Protein AF-A0A3A5VEM5-F1 (afdb_monomer_lite)

pLDDT: mean 92.83, std 9.48, range [43.97, 98.44]

Structure (mmCIF, N/CA/C/O backbone):
data_AF-A0A3A5VEM5-F1
#
_entry.id   AF-A0A3A5VEM5-F1
#
loop_
_atom_site.group_PDB
_atom_site.id
_atom_site.type_symbol
_atom_site.label_atom_id
_atom_site.label_alt_id
_atom_site.label_comp_id
_atom_site.label_asym_id
_atom_site.label_entity_id
_atom_site.label_seq_id
_atom_site.pdbx_PDB_ins_code
_atom_site.Cartn_x
_atom_site.Cartn_y
_atom_site.Cartn_z
_atom_site.occupancy
_atom_site.B_iso_or_equiv
_atom_site.auth_seq_id
_atom_site.auth_comp_id
_atom_site.auth_asym_id
_atom_site.auth_atom_id
_atom_site.pdbx_PDB_model_num
ATOM 1 N N . MET A 1 1 ? -33.165 4.157 19.048 1.00 43.97 1 MET A N 1
ATOM 2 C CA . MET A 1 1 ? -32.606 3.100 18.186 1.00 43.97 1 MET A CA 1
ATOM 3 C C . MET A 1 1 ? -32.249 3.796 16.888 1.00 43.97 1 MET A C 1
ATOM 5 O O . MET A 1 1 ? -33.123 4.003 16.056 1.00 43.97 1 MET A O 1
ATOM 9 N N . GLU A 1 2 ? -31.049 4.373 16.822 1.00 48.25 2 GLU A N 1
ATOM 10 C CA . GLU A 1 2 ? -30.611 5.080 15.615 1.00 48.25 2 GLU A CA 1
ATOM 11 C C . GLU A 1 2 ? -30.595 4.073 14.469 1.00 48.25 2 GLU A C 1
ATOM 13 O O . GLU A 1 2 ? -30.099 2.962 14.641 1.00 48.25 2 GLU A O 1
ATOM 18 N N . SER A 1 3 ? -31.204 4.421 13.337 1.00 49.78 3 SER A N 1
ATOM 19 C CA . SER A 1 3 ? -31.167 3.572 12.154 1.00 49.78 3 SER A CA 1
ATOM 20 C C . SER A 1 3 ? -29.704 3.340 11.793 1.00 49.78 3 SER A C 1
ATOM 22 O O . SER A 1 3 ? -29.030 4.278 11.354 1.00 49.78 3 SER A O 1
ATOM 24 N N . GLU A 1 4 ? -29.197 2.124 11.991 1.00 58.88 4 GLU A N 1
ATOM 25 C CA . GLU A 1 4 ? -27.908 1.756 11.424 1.00 58.88 4 GLU A CA 1
ATOM 26 C C . GLU A 1 4 ? -27.971 2.072 9.932 1.00 58.88 4 GLU A C 1
ATOM 28 O O . GLU A 1 4 ? -28.853 1.592 9.214 1.00 58.88 4 GLU A O 1
ATOM 33 N N . SER A 1 5 ? -27.103 2.978 9.472 1.00 77.12 5 SER A N 1
ATOM 34 C CA . SER A 1 5 ? -27.129 3.368 8.068 1.00 77.12 5 SER A CA 1
ATOM 35 C C . SER A 1 5 ? -26.869 2.122 7.222 1.00 77.12 5 SER A C 1
ATOM 37 O O . SER A 1 5 ? -26.016 1.303 7.567 1.00 77.12 5 SER A O 1
ATOM 39 N N . THR A 1 6 ? -27.570 1.971 6.095 1.00 81.44 6 THR A N 1
ATOM 40 C CA . THR A 1 6 ? -27.410 0.829 5.173 1.00 81.44 6 THR A CA 1
ATOM 41 C C . THR A 1 6 ? -25.937 0.546 4.841 1.00 81.44 6 THR A C 1
ATOM 43 O O . THR A 1 6 ? -25.540 -0.600 4.639 1.00 81.44 6 THR A O 1
ATOM 46 N N . PHE A 1 7 ? -25.101 1.588 4.846 1.00 83.44 7 PHE A N 1
ATOM 47 C CA . PHE A 1 7 ? -23.657 1.488 4.674 1.00 83.44 7 PHE A CA 1
ATOM 48 C C . PHE A 1 7 ? -22.953 0.705 5.795 1.00 83.44 7 PHE A C 1
ATOM 50 O O . PHE A 1 7 ? -22.088 -0.118 5.504 1.00 83.44 7 PHE A O 1
ATOM 57 N N . SER A 1 8 ? -23.311 0.929 7.059 1.00 84.88 8 SER A N 1
ATOM 58 C CA . SER A 1 8 ? -22.739 0.200 8.197 1.00 84.88 8 SER A CA 1
ATOM 59 C C . SER A 1 8 ? -23.064 -1.295 8.153 1.00 84.88 8 SER A C 1
ATOM 61 O O . SER A 1 8 ? -22.221 -2.092 8.554 1.00 84.88 8 SER A O 1
ATOM 63 N N . ASN A 1 9 ? -24.209 -1.673 7.577 1.00 85.75 9 ASN A N 1
ATOM 64 C CA . ASN A 1 9 ? -24.606 -3.077 7.424 1.00 85.75 9 ASN A CA 1
ATOM 65 C C . ASN A 1 9 ? -23.794 -3.799 6.338 1.00 85.75 9 ASN A C 1
ATOM 67 O O . ASN A 1 9 ? -23.415 -4.954 6.505 1.00 85.75 9 ASN A O 1
ATOM 71 N N . VAL A 1 10 ? -23.502 -3.122 5.222 1.00 89.00 10 VAL A N 1
ATOM 72 C CA . VAL A 1 10 ? -22.765 -3.712 4.085 1.00 89.00 10 VAL A CA 1
ATOM 73 C C . VAL A 1 10 ? -21.246 -3.639 4.278 1.00 89.00 10 VAL A C 1
ATOM 75 O O . VAL A 1 10 ? -20.511 -4.542 3.878 1.00 89.00 10 VAL A O 1
ATOM 78 N N . ALA A 1 11 ? -20.759 -2.560 4.889 1.00 91.38 11 ALA A N 1
ATOM 79 C CA . ALA A 1 11 ? -19.347 -2.302 5.141 1.00 91.38 11 ALA A CA 1
ATOM 80 C C . ALA A 1 11 ? -19.132 -1.920 6.619 1.00 91.38 11 ALA A C 1
ATOM 82 O O . ALA A 1 11 ? -18.814 -0.761 6.937 1.00 91.38 11 ALA A O 1
ATOM 83 N N . PRO A 1 12 ? -19.276 -2.889 7.545 1.00 92.19 12 PRO A N 1
ATOM 84 C CA . PRO A 1 12 ? -19.090 -2.635 8.965 1.00 92.19 12 PRO A CA 1
ATOM 85 C C . PRO A 1 12 ? -17.655 -2.208 9.265 1.00 92.19 12 PRO A C 1
ATOM 87 O O . PRO A 1 12 ? -16.720 -2.427 8.480 1.00 92.19 12 PRO A O 1
ATOM 90 N N . ARG A 1 13 ? -17.456 -1.549 10.407 1.00 92.94 13 ARG A N 1
ATOM 91 C CA . ARG A 1 13 ? -16.112 -1.145 10.834 1.00 92.94 13 ARG A CA 1
ATOM 92 C C . ARG A 1 13 ? -15.222 -2.380 11.015 1.00 92.94 13 ARG A C 1
ATOM 94 O O . ARG A 1 13 ? -15.681 -3.483 11.282 1.00 92.94 13 ARG A O 1
ATOM 101 N N . GLY A 1 14 ? -13.943 -2.215 10.708 1.00 92.06 14 GLY A N 1
ATOM 102 C CA . GLY A 1 14 ? -12.933 -3.270 10.675 1.00 92.06 14 GLY A CA 1
ATOM 103 C C . GLY A 1 14 ? -13.085 -4.322 9.572 1.00 92.06 14 GLY A C 1
ATOM 104 O O . GLY A 1 14 ? -12.200 -5.172 9.447 1.00 92.06 14 GLY A O 1
ATOM 105 N N . SER A 1 15 ? -14.147 -4.276 8.762 1.00 94.81 15 SER A N 1
ATOM 106 C CA . SER A 1 15 ? -14.349 -5.203 7.644 1.00 94.81 15 SER A CA 1
ATOM 107 C C . SER A 1 15 ? -13.359 -4.972 6.503 1.00 94.81 15 SER A C 1
ATOM 109 O O . SER A 1 15 ? -12.835 -3.867 6.318 1.00 94.81 15 SER A O 1
ATOM 111 N N . LEU A 1 16 ? -13.124 -6.021 5.711 1.00 95.31 16 LEU A N 1
ATOM 112 C CA . LEU A 1 16 ? -12.305 -5.924 4.505 1.00 95.31 16 LEU A CA 1
ATOM 113 C C . LEU A 1 16 ? -12.971 -5.025 3.455 1.00 95.31 16 LEU A C 1
ATOM 115 O O . LEU A 1 16 ? -12.275 -4.314 2.746 1.00 95.31 16 LEU A O 1
ATOM 119 N N . GLN A 1 17 ? -14.303 -4.987 3.390 1.00 95.12 17 GLN A N 1
ATOM 120 C CA . GLN A 1 17 ? -15.066 -4.127 2.484 1.00 95.12 17 GLN A CA 1
ATOM 121 C C . GLN A 1 17 ? -14.807 -2.650 2.789 1.00 95.12 17 GLN A C 1
ATOM 123 O O . GLN A 1 17 ? -14.417 -1.879 1.913 1.00 95.12 17 GLN A O 1
ATOM 128 N N . ARG A 1 18 ? -14.955 -2.249 4.058 1.00 95.06 18 ARG A N 1
ATOM 129 C CA . ARG A 1 18 ? -14.713 -0.864 4.484 1.00 95.06 18 ARG A CA 1
ATOM 130 C C . ARG A 1 18 ? -13.238 -0.486 4.382 1.00 95.06 18 ARG A C 1
ATOM 132 O O . ARG A 1 18 ? -12.917 0.666 4.089 1.00 95.06 18 ARG A O 1
ATOM 139 N N . PHE A 1 19 ? -12.341 -1.444 4.618 1.00 96.69 19 PHE A N 1
ATOM 140 C CA . PHE A 1 19 ? -10.917 -1.276 4.346 1.00 96.69 19 PHE A CA 1
ATOM 141 C C . PHE A 1 19 ? -10.664 -1.063 2.855 1.00 96.69 19 PHE A C 1
ATOM 143 O O . PHE A 1 19 ? -9.993 -0.107 2.499 1.00 96.69 19 PHE A O 1
ATOM 150 N N . GLY A 1 20 ? -11.246 -1.894 1.993 1.00 95.19 20 GLY A N 1
ATOM 151 C CA . GLY A 1 20 ? -11.097 -1.843 0.544 1.00 95.19 20 GLY A CA 1
ATOM 152 C C . GLY A 1 20 ? -11.624 -0.549 -0.066 1.00 95.19 20 GLY A C 1
ATOM 153 O O . GLY A 1 20 ? -10.980 -0.012 -0.953 1.00 95.19 20 GLY A O 1
ATOM 154 N N . LEU A 1 21 ? -12.722 0.018 0.443 1.00 94.62 21 LEU A N 1
ATOM 155 C CA . LEU A 1 21 ? -13.243 1.310 -0.026 1.00 94.62 21 LEU A CA 1
ATOM 156 C C . LEU A 1 21 ? -12.260 2.463 0.225 1.00 94.62 21 LEU A C 1
ATOM 158 O O . LEU A 1 21 ? -11.913 3.202 -0.693 1.00 94.62 21 LEU A O 1
ATOM 162 N N . ALA A 1 22 ? -11.766 2.586 1.459 1.00 94.00 22 ALA A N 1
ATOM 163 C CA . ALA A 1 22 ? -10.713 3.549 1.789 1.00 94.00 22 ALA A CA 1
ATOM 164 C C . ALA A 1 22 ? -9.400 3.234 1.051 1.00 94.00 22 ALA A C 1
ATOM 166 O O . ALA A 1 22 ? -8.713 4.125 0.548 1.00 94.00 22 ALA A O 1
ATOM 167 N N . GLY A 1 23 ? -9.078 1.946 0.969 1.00 93.31 23 GLY A N 1
ATOM 168 C CA . GLY A 1 23 ? -7.888 1.412 0.334 1.00 93.31 23 GLY A CA 1
ATOM 169 C C . GLY A 1 23 ? -7.869 1.656 -1.168 1.00 93.31 23 GLY A C 1
ATOM 170 O O . GLY A 1 23 ? -6.796 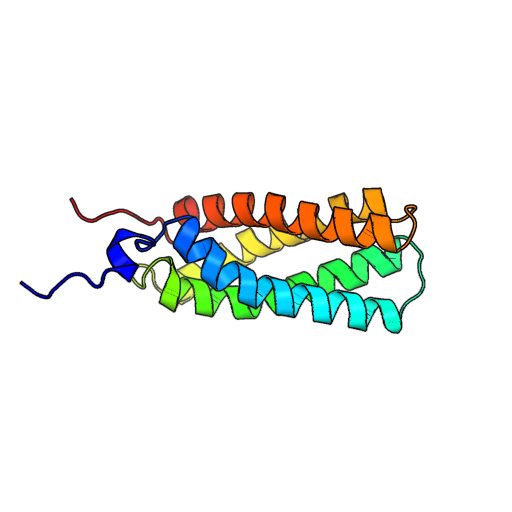1.902 -1.696 1.00 93.31 23 GLY A O 1
ATOM 171 N N . ALA A 1 24 ? -9.014 1.668 -1.853 1.00 94.56 24 ALA A N 1
ATOM 172 C CA . ALA A 1 24 ? -9.114 1.946 -3.283 1.00 94.56 24 ALA A CA 1
ATOM 173 C C . ALA A 1 24 ? -8.724 3.394 -3.599 1.00 94.56 24 ALA A C 1
ATOM 175 O O . ALA A 1 24 ? -7.923 3.630 -4.502 1.00 94.56 24 ALA A O 1
ATOM 176 N N . PHE A 1 25 ? -9.207 4.357 -2.808 1.00 93.62 25 PHE A N 1
ATOM 177 C CA . PHE A 1 25 ? -8.797 5.757 -2.941 1.00 93.62 25 PHE A CA 1
ATOM 178 C C . PHE A 1 25 ? -7.293 5.929 -2.683 1.00 93.62 25 PHE A C 1
ATOM 180 O O . PHE A 1 25 ? -6.583 6.536 -3.484 1.00 93.62 25 PHE A O 1
ATOM 187 N N . ASN A 1 26 ? -6.777 5.323 -1.610 1.00 95.56 26 ASN A N 1
ATOM 188 C CA . ASN A 1 26 ? -5.348 5.373 -1.299 1.00 95.56 26 ASN A CA 1
ATOM 189 C C . ASN A 1 26 ? -4.484 4.658 -2.357 1.00 95.56 26 ASN A C 1
ATOM 191 O O . ASN A 1 26 ? -3.394 5.113 -2.691 1.00 95.56 26 ASN A O 1
ATOM 195 N N . SER A 1 27 ? -4.989 3.558 -2.912 1.00 95.62 27 SER A N 1
ATOM 196 C CA . SER A 1 27 ? -4.353 2.788 -3.984 1.00 95.62 27 SER A CA 1
ATOM 197 C C . SER A 1 27 ? -4.279 3.582 -5.281 1.00 95.62 27 SER A C 1
ATOM 199 O O . SER A 1 27 ? -3.270 3.519 -5.977 1.00 95.62 27 SER A O 1
ATOM 201 N N . LEU A 1 28 ? -5.303 4.375 -5.596 1.00 96.56 28 LEU A N 1
ATOM 202 C CA . LEU A 1 28 ? -5.266 5.270 -6.748 1.00 96.56 28 LEU A CA 1
ATOM 203 C C . LEU A 1 28 ? -4.155 6.317 -6.598 1.00 96.56 28 LEU A C 1
ATOM 205 O O . LEU A 1 28 ? -3.364 6.500 -7.521 1.00 96.56 28 LEU A O 1
ATOM 209 N N . ILE A 1 29 ? -4.049 6.949 -5.423 1.00 96.75 29 ILE A N 1
ATOM 210 C CA . ILE A 1 29 ? -2.966 7.900 -5.120 1.00 96.75 29 ILE A CA 1
ATOM 211 C C . ILE A 1 29 ? -1.604 7.217 -5.253 1.00 96.75 29 ILE A C 1
ATOM 213 O O . ILE A 1 29 ? -0.720 7.741 -5.927 1.00 96.75 29 ILE A O 1
ATOM 217 N N . PHE A 1 30 ? -1.446 6.033 -4.656 1.00 97.81 30 PHE A N 1
ATOM 218 C CA . PHE A 1 30 ? -0.232 5.231 -4.787 1.00 97.81 30 PHE A CA 1
ATOM 219 C C . PHE A 1 30 ? 0.131 4.987 -6.257 1.00 97.81 30 PHE A C 1
ATOM 221 O O . PHE A 1 30 ? 1.273 5.210 -6.651 1.00 97.81 30 PHE A O 1
ATOM 228 N N . PHE A 1 31 ? -0.826 4.542 -7.074 1.00 97.50 31 PHE A N 1
ATOM 229 C CA . PHE A 1 31 ? -0.559 4.150 -8.455 1.00 97.50 31 PHE A CA 1
ATOM 230 C C . PHE A 1 31 ? -0.163 5.355 -9.314 1.00 97.50 31 PHE A C 1
ATOM 232 O O . PHE A 1 31 ? 0.766 5.264 -10.113 1.00 97.50 31 PHE A O 1
ATOM 239 N N . ILE A 1 32 ? -0.812 6.505 -9.095 1.00 98.00 32 ILE A N 1
ATOM 240 C CA . ILE A 1 32 ? -0.441 7.775 -9.730 1.00 98.00 32 ILE A CA 1
ATOM 241 C C . ILE A 1 32 ? 0.978 8.180 -9.320 1.00 98.00 32 ILE A C 1
ATOM 243 O O . ILE A 1 32 ? 1.790 8.480 -10.190 1.00 98.00 32 ILE A O 1
ATOM 247 N N . LEU A 1 33 ? 1.307 8.149 -8.023 1.00 98.12 33 LEU A N 1
ATOM 248 C CA . LEU A 1 33 ? 2.657 8.462 -7.541 1.00 98.12 33 LEU A CA 1
ATOM 249 C C . LEU A 1 33 ? 3.707 7.529 -8.149 1.00 98.12 33 LEU A C 1
ATOM 251 O O . LEU A 1 33 ? 4.759 7.990 -8.583 1.00 98.12 33 LEU A O 1
ATOM 255 N N . TRP A 1 34 ? 3.416 6.232 -8.225 1.00 98.25 34 TRP A N 1
ATOM 256 C CA . TRP A 1 34 ? 4.328 5.254 -8.806 1.00 98.25 34 TRP A CA 1
ATOM 257 C C . TRP A 1 34 ? 4.579 5.504 -10.296 1.00 98.25 34 TRP A C 1
ATOM 259 O O . TRP A 1 34 ? 5.735 5.495 -10.724 1.00 98.25 34 TRP A O 1
ATOM 269 N N . GLU A 1 35 ? 3.535 5.767 -11.087 1.00 97.31 35 GLU A N 1
ATOM 270 C CA . GLU A 1 35 ? 3.696 6.087 -12.511 1.00 97.31 35 GLU A CA 1
ATOM 271 C C . GLU A 1 35 ? 4.402 7.436 -12.714 1.00 97.31 35 GLU A C 1
ATOM 273 O O . GLU A 1 35 ? 5.247 7.534 -13.602 1.00 97.31 35 GLU A O 1
ATOM 278 N N . LEU A 1 36 ? 4.146 8.440 -11.866 1.00 97.94 36 LEU A N 1
ATOM 279 C CA . LEU A 1 36 ? 4.879 9.710 -11.889 1.00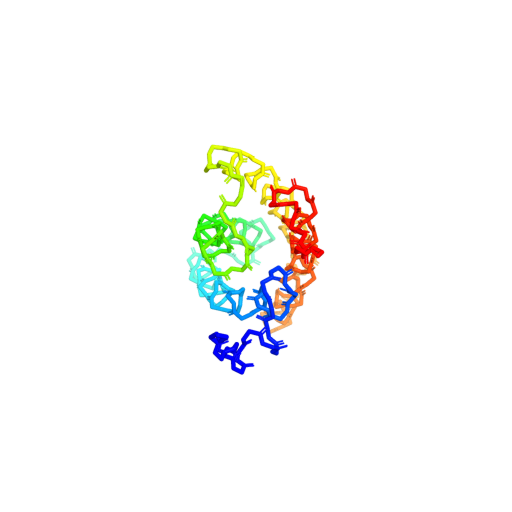 97.94 36 LEU A CA 1
ATOM 280 C C . LEU A 1 36 ? 6.369 9.503 -11.600 1.00 97.94 36 LEU A C 1
ATOM 282 O O . LEU A 1 36 ? 7.209 9.982 -12.354 1.00 97.94 36 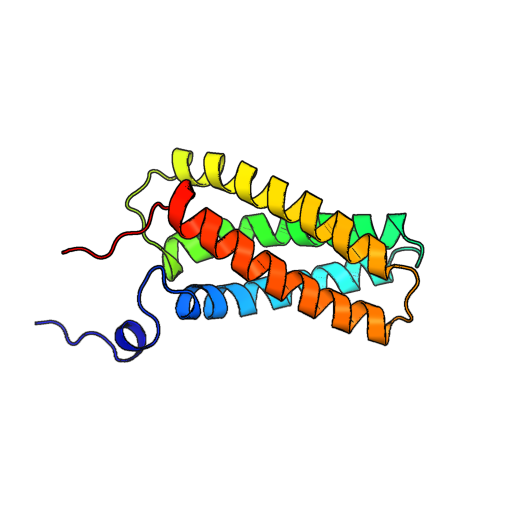LEU A O 1
ATOM 286 N N . PHE A 1 37 ? 6.724 8.754 -10.555 1.00 97.88 37 PHE A N 1
ATOM 287 C CA . PHE A 1 37 ? 8.127 8.464 -10.249 1.00 97.88 37 PHE A CA 1
ATOM 288 C C . PHE A 1 37 ? 8.800 7.661 -11.359 1.00 97.88 37 PHE A C 1
ATOM 290 O O . PHE A 1 37 ? 9.929 7.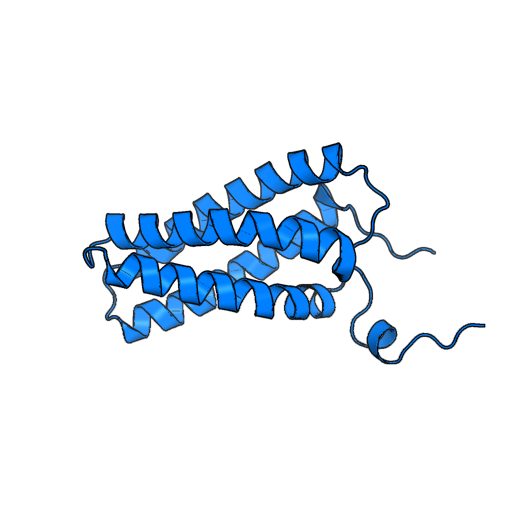970 -11.741 1.00 97.88 37 PHE A O 1
ATOM 297 N N . ARG A 1 38 ? 8.100 6.679 -11.936 1.00 96.19 38 ARG A N 1
ATOM 298 C CA . ARG A 1 38 ? 8.595 5.927 -13.093 1.00 96.19 38 ARG A CA 1
ATOM 299 C C . ARG A 1 38 ? 8.791 6.790 -14.332 1.00 96.19 38 ARG A C 1
ATOM 301 O O . ARG A 1 38 ? 9.725 6.530 -15.075 1.00 96.19 38 ARG A O 1
ATOM 308 N N . PHE A 1 39 ? 7.948 7.794 -14.562 1.00 95.88 39 PHE A N 1
ATOM 309 C CA . PHE A 1 39 ? 8.086 8.698 -15.705 1.00 95.88 39 PHE A CA 1
ATOM 310 C C . PHE A 1 39 ? 9.419 9.464 -15.684 1.00 95.88 39 PHE A C 1
ATOM 312 O O . PHE A 1 39 ? 10.006 9.699 -16.736 1.00 95.88 39 PHE A O 1
ATOM 319 N N . PHE A 1 40 ? 9.923 9.799 -14.493 1.00 95.19 40 PHE A N 1
ATOM 320 C CA . PHE A 1 40 ? 11.205 10.488 -14.304 1.00 95.19 40 PHE A CA 1
ATOM 321 C C . PHE A 1 40 ? 12.392 9.550 -14.036 1.00 95.19 40 PHE A C 1
ATOM 323 O O . PHE A 1 40 ? 13.496 10.028 -13.782 1.00 95.19 40 PHE A O 1
ATOM 330 N N . SER A 1 41 ? 12.187 8.231 -14.076 1.00 93.50 41 SER A N 1
ATOM 331 C CA . SER A 1 41 ? 13.212 7.237 -13.744 1.00 93.50 41 SER A CA 1
ATOM 332 C C . SER A 1 41 ? 13.535 6.336 -14.934 1.00 93.50 41 SER A C 1
ATOM 334 O O . SER A 1 41 ? 12.768 6.215 -15.888 1.00 93.50 41 SER A O 1
ATOM 336 N N . SER A 1 42 ? 14.678 5.657 -14.873 1.00 92.44 42 SER A N 1
ATOM 337 C CA . SER A 1 42 ? 15.003 4.581 -15.808 1.00 92.44 42 SER A CA 1
ATOM 338 C C . SER A 1 42 ? 14.093 3.361 -15.604 1.00 92.44 42 SER A C 1
ATOM 340 O O . SER A 1 42 ? 13.529 3.142 -14.533 1.00 92.44 42 SER A O 1
ATOM 342 N N . ASN A 1 43 ? 13.962 2.532 -16.642 1.00 89.38 43 ASN A N 1
ATOM 343 C CA . ASN A 1 43 ? 13.141 1.313 -16.610 1.00 89.38 43 ASN A CA 1
ATOM 344 C C . ASN A 1 43 ? 13.897 0.076 -16.087 1.00 89.38 43 ASN A C 1
ATOM 346 O O . ASN A 1 43 ? 13.494 -1.053 -16.357 1.00 89.38 43 ASN A O 1
ATOM 350 N N . ASP A 1 44 ? 15.007 0.256 -15.370 1.00 94.56 44 ASP A N 1
ATOM 351 C CA . ASP A 1 44 ? 15.691 -0.858 -14.719 1.00 94.56 44 ASP A CA 1
ATOM 352 C C . ASP A 1 44 ? 15.023 -1.240 -13.389 1.00 94.56 44 ASP A C 1
ATOM 354 O O . ASP A 1 44 ? 14.208 -0.513 -12.812 1.00 94.56 44 ASP A O 1
ATOM 358 N N . LYS A 1 45 ? 15.391 -2.419 -12.885 1.00 96.12 45 LYS A N 1
ATOM 359 C CA . LYS A 1 45 ? 14.810 -2.992 -11.672 1.00 96.12 45 LYS A CA 1
ATOM 360 C C . LYS A 1 45 ? 14.973 -2.098 -10.445 1.00 96.12 45 LYS A C 1
ATOM 362 O O . LYS A 1 45 ? 14.019 -1.984 -9.677 1.00 96.12 45 LYS A O 1
ATOM 367 N N . ALA A 1 46 ? 16.143 -1.494 -10.245 1.00 96.81 46 ALA A N 1
ATOM 368 C CA . ALA A 1 46 ? 16.395 -0.682 -9.060 1.00 96.81 46 ALA A CA 1
ATOM 369 C C . ALA A 1 46 ? 15.502 0.562 -9.069 1.00 96.81 46 ALA A C 1
ATOM 371 O O . ALA A 1 46 ? 14.846 0.848 -8.068 1.00 96.81 46 ALA A O 1
ATOM 372 N N . SER A 1 47 ? 15.384 1.224 -10.220 1.00 96.69 47 SER A N 1
ATOM 373 C CA . SER A 1 47 ? 14.493 2.371 -10.402 1.00 96.69 47 SER A CA 1
ATOM 374 C C . SER A 1 47 ? 13.014 2.017 -10.228 1.00 96.69 47 SER A C 1
ATOM 376 O O . SER A 1 47 ? 12.288 2.740 -9.545 1.00 96.69 47 SER A O 1
ATOM 378 N N . ILE A 1 48 ? 12.554 0.871 -10.748 1.00 97.25 48 ILE A N 1
ATOM 379 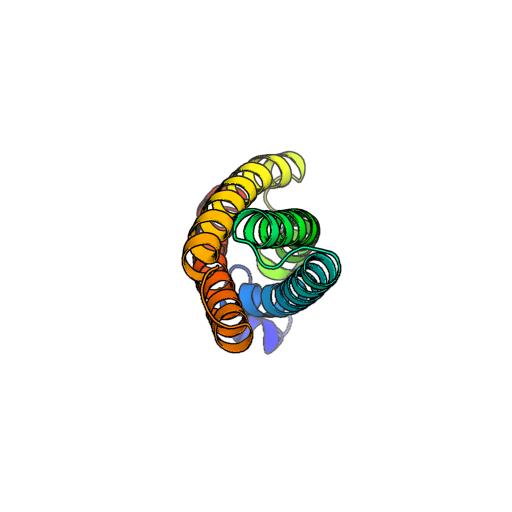C CA . ILE A 1 48 ? 11.170 0.398 -10.549 1.00 97.25 48 ILE A CA 1
ATOM 380 C C . ILE A 1 48 ? 10.879 0.143 -9.066 1.00 97.25 48 ILE A C 1
ATOM 382 O O . ILE A 1 48 ? 9.830 0.558 -8.565 1.00 97.25 48 ILE A O 1
ATOM 386 N N . GLN A 1 49 ? 11.795 -0.528 -8.365 1.00 97.69 49 GLN A N 1
ATOM 387 C CA . GLN A 1 49 ? 11.661 -0.819 -6.938 1.00 97.69 49 GLN A CA 1
ATOM 388 C C . GLN A 1 49 ? 11.706 0.455 -6.093 1.00 97.69 49 GLN A C 1
ATOM 390 O O . GLN A 1 49 ? 10.899 0.604 -5.178 1.00 97.69 49 GLN A O 1
ATOM 395 N N . PHE A 1 50 ? 12.599 1.390 -6.414 1.00 97.69 50 PHE A N 1
ATOM 396 C CA . PHE A 1 50 ? 12.683 2.671 -5.723 1.00 97.69 50 PHE A CA 1
ATOM 397 C C . PHE A 1 50 ? 11.402 3.491 -5.904 1.00 97.69 50 PHE A C 1
ATOM 399 O O . PHE A 1 50 ? 10.809 3.921 -4.916 1.00 97.69 50 PHE A O 1
ATOM 406 N N . ALA A 1 51 ? 10.921 3.634 -7.144 1.00 98.12 51 ALA A N 1
ATOM 407 C CA . ALA A 1 51 ? 9.662 4.314 -7.442 1.00 98.12 51 ALA A CA 1
ATOM 408 C C . ALA A 1 51 ? 8.483 3.676 -6.688 1.00 98.12 51 ALA A C 1
ATOM 410 O O . ALA A 1 51 ? 7.651 4.380 -6.118 1.00 98.12 51 ALA A O 1
ATOM 411 N N . TRP A 1 52 ? 8.420 2.342 -6.650 1.00 98.44 52 TRP A N 1
ATOM 412 C CA . TRP A 1 52 ? 7.388 1.612 -5.913 1.00 98.44 52 TRP A CA 1
ATOM 413 C C . TRP A 1 52 ? 7.454 1.881 -4.409 1.00 98.44 52 TRP A C 1
ATOM 415 O O . TRP A 1 52 ? 6.457 2.263 -3.800 1.00 98.44 52 TRP A O 1
ATOM 425 N N . GLY A 1 53 ? 8.634 1.708 -3.811 1.00 98.00 53 GLY A N 1
ATOM 426 C CA . GLY A 1 53 ? 8.849 1.894 -2.379 1.00 98.00 53 GLY A CA 1
ATOM 427 C C . GLY A 1 53 ? 8.573 3.329 -1.931 1.00 98.00 53 GLY A C 1
ATOM 428 O O . GLY A 1 53 ? 7.919 3.533 -0.909 1.00 98.00 53 GLY A O 1
ATOM 429 N N . ALA A 1 54 ? 8.992 4.322 -2.720 1.00 97.69 54 ALA A N 1
ATOM 430 C CA . ALA A 1 54 ? 8.720 5.733 -2.455 1.00 97.69 54 ALA A CA 1
ATOM 431 C C . ALA A 1 54 ? 7.214 6.038 -2.487 1.00 97.69 54 ALA A C 1
ATOM 433 O O . ALA A 1 54 ? 6.687 6.659 -1.562 1.00 97.69 54 ALA A O 1
ATOM 434 N N . ALA A 1 55 ? 6.498 5.548 -3.507 1.00 98.12 55 ALA A N 1
ATOM 435 C CA . ALA A 1 55 ? 5.046 5.694 -3.585 1.00 98.12 55 ALA A CA 1
ATOM 436 C C . ALA A 1 55 ? 4.348 4.997 -2.405 1.00 98.12 55 ALA A C 1
ATOM 438 O O . ALA A 1 55 ? 3.417 5.553 -1.820 1.00 98.12 55 ALA A O 1
ATOM 439 N N . TRP A 1 56 ? 4.834 3.817 -2.003 1.00 97.88 56 TRP A N 1
ATOM 440 C CA . TRP A 1 56 ? 4.275 3.038 -0.894 1.00 97.88 56 TRP A CA 1
ATOM 441 C C . TRP A 1 56 ? 4.434 3.768 0.433 1.00 97.88 56 TRP A C 1
ATOM 443 O O . TRP A 1 56 ? 3.482 3.844 1.209 1.00 97.88 56 TRP A O 1
ATOM 453 N N . ALA A 1 57 ? 5.615 4.334 0.691 1.00 95.94 57 ALA A N 1
ATOM 454 C CA . ALA A 1 57 ? 5.898 5.092 1.904 1.00 95.94 57 ALA A CA 1
ATOM 455 C C . ALA A 1 57 ? 4.965 6.305 2.044 1.00 95.94 57 ALA A C 1
ATOM 457 O O . ALA A 1 57 ? 4.329 6.479 3.086 1.00 95.94 57 ALA A O 1
ATOM 458 N N . LEU A 1 58 ? 4.825 7.099 0.977 1.00 96.25 58 LEU A N 1
ATOM 459 C CA . LEU A 1 58 ? 3.960 8.282 0.965 1.00 96.25 58 LEU A CA 1
ATOM 460 C C . LEU A 1 58 ? 2.482 7.912 1.135 1.00 96.25 58 LEU A C 1
ATOM 462 O O . LEU A 1 58 ? 1.784 8.494 1.966 1.00 96.25 58 LEU A O 1
ATOM 466 N N . ALA A 1 59 ? 2.006 6.907 0.398 1.00 96.06 59 ALA A N 1
ATOM 467 C CA . ALA A 1 59 ? 0.625 6.450 0.498 1.00 96.06 59 ALA A CA 1
ATOM 468 C C . ALA A 1 59 ? 0.320 5.810 1.865 1.00 96.06 59 ALA A C 1
ATOM 470 O O . ALA A 1 59 ? -0.787 5.952 2.377 1.00 96.06 59 ALA A O 1
ATOM 471 N N . SER A 1 60 ? 1.289 5.143 2.497 1.00 94.75 60 SER A N 1
ATOM 472 C CA . SER A 1 60 ? 1.118 4.543 3.831 1.00 94.75 60 SER A CA 1
ATOM 473 C C . SER A 1 60 ? 0.877 5.593 4.916 1.00 94.75 60 SER A C 1
ATOM 475 O O . SER A 1 60 ? 0.078 5.372 5.829 1.00 94.75 60 SER A O 1
ATOM 477 N N . PHE A 1 61 ? 1.521 6.759 4.801 1.00 92.88 61 PHE A N 1
ATOM 478 C CA . PHE A 1 61 ? 1.303 7.872 5.723 1.00 92.88 61 PHE A CA 1
ATOM 479 C C . PHE A 1 61 ? -0.154 8.357 5.689 1.00 92.88 61 PHE A C 1
ATOM 481 O O . PHE A 1 61 ? -0.788 8.486 6.736 1.00 92.88 61 PHE A O 1
ATOM 488 N N . LEU A 1 62 ? -0.718 8.550 4.492 1.00 93.38 62 LEU A N 1
ATOM 489 C CA . LEU A 1 62 ? -2.125 8.929 4.320 1.00 93.38 62 LEU A CA 1
ATOM 490 C C . LEU A 1 62 ? -3.072 7.816 4.794 1.00 93.38 62 LEU A C 1
ATOM 492 O O . LEU A 1 62 ? -4.008 8.074 5.559 1.00 93.38 62 LEU A O 1
ATOM 496 N N . ALA A 1 63 ? -2.790 6.570 4.402 1.00 94.75 63 ALA A N 1
ATOM 497 C CA . ALA A 1 63 ? -3.581 5.395 4.752 1.00 94.75 63 ALA A CA 1
ATOM 498 C C . ALA A 1 63 ? -3.777 5.244 6.263 1.00 94.75 63 ALA A C 1
ATOM 500 O O . ALA A 1 63 ? -4.869 4.885 6.708 1.00 94.75 63 ALA A O 1
ATOM 501 N N . HIS A 1 64 ? -2.751 5.550 7.066 1.00 94.62 64 HIS A N 1
ATOM 502 C CA . HIS A 1 64 ? -2.843 5.494 8.523 1.00 94.62 64 HIS A CA 1
ATOM 503 C C . HIS A 1 64 ? -4.053 6.275 9.055 1.00 94.62 64 HIS A C 1
ATOM 505 O O . HIS A 1 64 ? -4.895 5.724 9.772 1.00 94.62 64 HIS A O 1
ATOM 511 N N . PHE A 1 65 ? -4.153 7.556 8.694 1.00 92.62 65 PHE A N 1
ATOM 512 C CA . PHE A 1 65 ? -5.197 8.436 9.214 1.00 92.62 65 PHE A CA 1
ATOM 513 C C . PHE A 1 65 ? -6.573 8.052 8.675 1.00 92.62 65 PHE A C 1
ATOM 515 O O . PHE A 1 65 ? -7.536 7.998 9.446 1.00 92.62 65 PHE A O 1
ATOM 522 N N . VAL A 1 66 ? -6.651 7.697 7.389 1.00 94.38 66 VAL A N 1
ATOM 523 C CA . VAL A 1 66 ? -7.896 7.239 6.763 1.00 94.38 66 VAL A CA 1
ATOM 524 C C . VAL A 1 66 ? -8.415 5.984 7.464 1.00 94.38 66 VAL A C 1
ATOM 526 O O . VAL A 1 66 ? -9.556 5.969 7.921 1.00 94.38 66 VAL A O 1
ATOM 529 N N . HIS A 1 67 ? -7.596 4.947 7.641 1.00 95.19 67 HIS A N 1
ATOM 530 C CA . HIS A 1 67 ? -8.052 3.701 8.263 1.00 95.19 67 HIS A CA 1
ATOM 531 C C . HIS A 1 67 ? -8.357 3.848 9.754 1.00 95.19 67 HIS A C 1
ATOM 533 O O . HIS A 1 67 ? -9.298 3.215 10.242 1.00 95.19 67 HIS A O 1
ATOM 539 N N . ARG A 1 68 ? -7.637 4.717 10.473 1.00 93.69 68 ARG A N 1
ATOM 540 C CA . ARG A 1 68 ? -7.942 5.033 11.875 1.00 93.69 68 ARG A CA 1
ATOM 541 C C . ARG A 1 68 ? -9.319 5.681 12.026 1.00 93.69 68 ARG A C 1
ATOM 543 O O . ARG A 1 68 ? -10.044 5.375 12.970 1.00 93.69 68 ARG A O 1
ATOM 550 N N . TRP A 1 69 ? -9.677 6.607 11.140 1.00 91.19 69 TRP A N 1
ATOM 551 C CA . TRP A 1 69 ? -10.928 7.364 11.259 1.00 91.19 69 TRP A CA 1
ATOM 552 C C . TRP A 1 69 ? -12.108 6.677 10.590 1.00 91.19 69 TRP A C 1
ATOM 554 O O . TRP A 1 69 ? -13.215 6.705 11.130 1.00 91.19 69 TRP A O 1
ATOM 564 N N . PHE A 1 70 ? -11.883 6.036 9.449 1.00 93.44 70 PHE A N 1
ATOM 565 C CA . PHE A 1 70 ? -12.936 5.455 8.633 1.00 93.44 70 PHE A CA 1
ATOM 566 C C . PHE A 1 70 ? -13.099 3.956 8.853 1.00 93.44 70 PHE A C 1
ATOM 568 O O . PHE A 1 70 ? -14.230 3.513 9.011 1.00 93.44 70 PHE A O 1
ATOM 575 N N . THR A 1 71 ? -12.014 3.177 8.873 1.00 93.69 71 THR A N 1
ATOM 576 C CA . THR A 1 71 ? -12.105 1.710 8.815 1.00 93.69 71 THR A CA 1
ATOM 577 C C . THR A 1 71 ? -12.255 1.064 10.181 1.00 93.69 71 THR A C 1
ATOM 579 O O . THR A 1 71 ? -13.270 0.423 10.405 1.00 93.69 71 THR A O 1
ATOM 582 N N . PHE A 1 72 ? -11.272 1.186 11.071 1.00 89.75 72 PHE A N 1
ATOM 583 C CA . PHE A 1 72 ? -11.251 0.455 12.341 1.00 89.75 72 PHE A CA 1
ATOM 584 C C . PHE A 1 72 ? -11.998 1.257 13.406 1.00 89.75 72 PHE A C 1
ATOM 586 O O . PHE A 1 72 ? -13.215 1.312 13.364 1.00 89.75 72 PHE A O 1
ATOM 593 N N . ASP A 1 73 ? -11.324 1.957 14.305 1.00 83.81 73 ASP A N 1
ATOM 594 C CA . ASP A 1 73 ? -11.907 2.853 15.311 1.00 83.81 73 ASP A CA 1
ATOM 595 C C . ASP A 1 73 ? -10.778 3.464 16.157 1.00 83.81 73 ASP A C 1
ATOM 597 O O . ASP A 1 73 ? -9.594 3.167 15.974 1.00 83.81 73 ASP A O 1
ATOM 601 N N . LYS A 1 74 ? -11.129 4.366 17.081 1.00 82.81 74 LYS A N 1
ATOM 602 C CA . LYS A 1 74 ? -10.167 5.146 17.876 1.00 82.81 74 LYS A CA 1
ATOM 603 C C . LYS A 1 74 ? -9.847 4.539 19.251 1.00 82.81 74 LYS A C 1
ATOM 605 O O . LYS A 1 74 ? -9.273 5.236 20.080 1.00 82.81 74 LYS A O 1
ATOM 610 N N . ARG A 1 75 ? -10.158 3.260 19.501 1.00 85.69 75 ARG A N 1
ATOM 611 C CA . ARG A 1 75 ? -9.990 2.623 20.834 1.00 85.69 75 ARG A CA 1
ATOM 612 C C . ARG A 1 75 ? -8.540 2.472 21.289 1.00 85.69 75 ARG A C 1
ATOM 614 O O . ARG A 1 75 ? -8.278 2.380 22.482 1.00 85.69 75 ARG A O 1
ATOM 621 N N . LYS A 1 76 ? -7.581 2.466 20.362 1.00 90.44 76 LYS A N 1
ATOM 622 C CA . LYS A 1 76 ? -6.151 2.555 20.691 1.00 90.44 76 LYS A CA 1
ATOM 623 C C . LYS A 1 76 ? -5.655 3.993 20.574 1.00 90.44 76 LYS A C 1
ATOM 625 O O . LYS A 1 76 ? -6.079 4.727 19.674 1.00 90.44 76 LYS A O 1
ATOM 630 N N . SER A 1 77 ? -4.717 4.382 21.440 1.00 92.00 77 SER A N 1
ATOM 631 C CA . SER A 1 77 ? -4.098 5.712 21.400 1.00 92.00 77 SER A CA 1
ATOM 632 C C . SER A 1 77 ? -3.423 5.975 20.049 1.00 92.00 77 SER A C 1
ATOM 634 O O . SER A 1 77 ? -3.002 5.048 19.353 1.00 92.00 77 SER A O 1
ATOM 636 N N . VAL A 1 78 ? -3.330 7.249 19.658 1.00 91.88 78 VAL A N 1
ATOM 637 C CA . VAL A 1 78 ? -2.676 7.649 18.399 1.00 91.88 78 VAL A CA 1
ATOM 638 C C . VAL A 1 78 ? -1.213 7.202 18.386 1.00 91.88 78 VAL A C 1
ATOM 640 O O . VAL A 1 78 ? -0.771 6.623 17.400 1.00 91.88 78 VAL A O 1
ATOM 643 N N . GLN A 1 79 ? -0.497 7.394 19.499 1.00 93.38 79 GLN A N 1
ATOM 644 C CA . GLN A 1 79 ? 0.905 6.990 19.665 1.00 93.38 79 GLN A CA 1
ATOM 645 C C . GLN A 1 79 ? 1.099 5.491 19.407 1.00 93.38 79 GLN A C 1
ATOM 647 O O . GLN A 1 79 ? 1.970 5.110 18.626 1.00 93.38 79 GLN A O 1
ATOM 652 N N . TRP A 1 80 ? 0.239 4.647 19.994 1.00 94.19 80 TRP A N 1
ATOM 653 C CA . TRP A 1 80 ? 0.266 3.205 19.759 1.00 94.19 80 TRP A CA 1
ATOM 654 C C . TRP A 1 80 ? 0.041 2.876 18.288 1.00 94.19 80 TRP A C 1
ATOM 656 O O . TRP A 1 80 ? 0.820 2.133 17.690 1.00 94.19 80 TRP A O 1
ATOM 666 N N . THR A 1 81 ? -1.026 3.421 17.692 1.00 93.94 81 THR A N 1
ATOM 667 C CA . THR A 1 81 ? -1.372 3.071 16.314 1.00 93.94 81 THR A CA 1
ATOM 668 C C . THR A 1 81 ? -0.336 3.575 15.329 1.00 93.94 81 THR A C 1
ATOM 670 O O . THR A 1 81 ? -0.063 2.864 14.375 1.00 93.94 81 THR A O 1
ATOM 673 N N . ILE A 1 82 ? 0.257 4.755 15.539 1.00 93.00 82 ILE A N 1
ATOM 674 C CA . ILE A 1 82 ? 1.336 5.259 14.682 1.00 93.00 82 ILE A CA 1
ATOM 675 C C . ILE A 1 82 ? 2.523 4.303 14.771 1.00 93.00 82 ILE A C 1
ATOM 677 O O . ILE A 1 82 ? 2.878 3.720 13.752 1.00 93.00 82 ILE A O 1
ATOM 681 N N . GLY A 1 83 ? 3.058 4.050 15.972 1.00 92.94 83 GLY A N 1
ATOM 682 C CA . GLY A 1 83 ? 4.243 3.203 16.146 1.00 92.94 83 GLY A CA 1
ATOM 683 C C . GLY A 1 83 ? 4.068 1.788 15.587 1.00 92.94 83 GLY A C 1
ATOM 684 O O . GLY A 1 83 ? 4.898 1.314 14.812 1.00 92.94 83 GLY A O 1
ATOM 685 N N . SER A 1 84 ? 2.953 1.130 15.909 1.00 94.19 84 SER A N 1
ATOM 686 C CA . SER A 1 84 ? 2.671 -0.225 15.416 1.00 94.19 84 SER A CA 1
ATOM 687 C C . SER A 1 84 ? 2.344 -0.261 13.917 1.00 94.19 84 SER A C 1
ATOM 689 O O . SER A 1 84 ? 2.774 -1.183 13.222 1.00 94.19 84 SER A O 1
ATOM 691 N N . SER A 1 85 ? 1.656 0.753 13.378 1.00 94.38 85 SER A N 1
ATOM 692 C CA . SER A 1 85 ? 1.413 0.836 11.933 1.00 94.38 85 SER A CA 1
ATOM 693 C C . SER A 1 85 ? 2.681 1.123 11.137 1.00 94.38 85 SER A C 1
ATOM 695 O O . SER A 1 85 ? 2.812 0.590 10.045 1.00 94.38 85 SER A O 1
ATOM 697 N N . THR A 1 86 ? 3.647 1.873 11.675 1.00 94.56 86 THR A N 1
ATOM 698 C CA . THR A 1 86 ? 4.943 2.089 11.016 1.00 94.56 86 THR A CA 1
ATOM 699 C C . THR A 1 86 ? 5.654 0.763 10.767 1.00 94.56 86 THR A C 1
ATOM 701 O O . THR A 1 86 ? 6.141 0.537 9.664 1.00 94.56 86 THR A O 1
ATOM 704 N N . ILE A 1 87 ? 5.652 -0.149 11.745 1.00 95.44 87 ILE A N 1
ATOM 705 C CA . ILE A 1 87 ? 6.232 -1.493 11.586 1.00 95.44 87 ILE A CA 1
ATOM 706 C C . ILE A 1 87 ? 5.457 -2.297 10.535 1.00 95.44 87 ILE A C 1
ATOM 708 O O . ILE A 1 87 ? 6.059 -2.891 9.641 1.00 95.44 87 ILE A O 1
ATOM 712 N N . ALA A 1 88 ? 4.123 -2.287 10.608 1.00 96.25 88 ALA A N 1
ATOM 713 C CA . ALA A 1 88 ? 3.269 -2.984 9.648 1.00 96.25 88 ALA A CA 1
ATOM 714 C C . ALA A 1 88 ? 3.490 -2.484 8.208 1.00 96.25 88 ALA A C 1
ATOM 716 O O . ALA A 1 88 ? 3.642 -3.278 7.277 1.00 96.25 88 ALA A O 1
ATOM 717 N N . TYR A 1 89 ? 3.559 -1.165 8.030 1.00 95.69 89 TYR A N 1
ATOM 718 C CA . TYR A 1 89 ? 3.788 -0.544 6.736 1.00 95.69 89 TYR A CA 1
ATOM 719 C C . TYR A 1 89 ? 5.209 -0.772 6.239 1.00 95.69 89 TYR A C 1
ATOM 721 O O . TYR A 1 89 ? 5.354 -1.097 5.067 1.00 95.69 89 TYR A O 1
ATOM 729 N N . ALA A 1 90 ? 6.230 -0.711 7.098 1.00 96.62 90 ALA A N 1
ATOM 730 C CA . ALA A 1 90 ? 7.604 -1.052 6.728 1.00 96.62 90 ALA A CA 1
ATOM 731 C C . ALA A 1 90 ? 7.710 -2.500 6.227 1.00 96.62 90 ALA A C 1
ATOM 733 O O . ALA A 1 90 ? 8.270 -2.740 5.160 1.00 96.62 90 ALA A O 1
ATOM 734 N N . PHE A 1 91 ? 7.085 -3.451 6.928 1.00 97.75 91 PHE A N 1
ATOM 735 C CA . PHE A 1 91 ? 7.003 -4.845 6.487 1.00 97.75 91 PHE A CA 1
ATOM 736 C C . PHE A 1 91 ? 6.351 -4.968 5.101 1.00 97.75 91 PHE A C 1
ATOM 738 O O . PHE A 1 91 ? 6.925 -5.570 4.191 1.00 97.75 91 PHE A O 1
ATOM 745 N N . SER A 1 92 ? 5.182 -4.348 4.911 1.00 97.19 92 SER A N 1
ATOM 746 C CA . SER A 1 92 ? 4.482 -4.379 3.619 1.00 97.19 92 SER A CA 1
ATOM 747 C C . SER A 1 92 ? 5.236 -3.649 2.504 1.00 97.19 92 SER A C 1
ATOM 749 O O . SER A 1 92 ? 5.193 -4.077 1.354 1.00 97.19 92 SER A O 1
ATOM 751 N N . LEU A 1 93 ? 5.968 -2.580 2.827 1.00 97.50 93 LEU A N 1
ATOM 752 C CA . LEU A 1 93 ? 6.796 -1.830 1.889 1.00 97.50 93 LEU A CA 1
ATOM 753 C C . LEU A 1 93 ? 7.923 -2.719 1.384 1.00 97.50 93 LEU A C 1
ATOM 755 O O . LEU A 1 93 ? 8.077 -2.872 0.175 1.00 97.50 93 LEU A O 1
ATOM 759 N N . THR A 1 94 ? 8.681 -3.342 2.288 1.00 98.00 94 THR A N 1
ATOM 760 C CA . THR A 1 94 ? 9.787 -4.231 1.920 1.00 98.00 94 THR A CA 1
ATOM 761 C C . THR A 1 94 ? 9.285 -5.397 1.078 1.00 98.00 94 THR A C 1
ATOM 763 O O . THR A 1 94 ? 9.831 -5.671 0.008 1.00 98.00 94 THR A O 1
ATOM 766 N N . GLY A 1 95 ? 8.211 -6.050 1.519 1.00 98.06 95 GLY A N 1
ATOM 767 C CA . GLY A 1 95 ? 7.649 -7.196 0.820 1.00 98.06 95 GLY A CA 1
ATOM 768 C C . GLY A 1 95 ? 7.067 -6.851 -0.554 1.00 98.06 95 GLY A C 1
ATOM 769 O O . GLY A 1 95 ? 7.383 -7.522 -1.542 1.00 98.06 95 GLY A O 1
ATOM 770 N N . SER A 1 96 ? 6.277 -5.779 -0.654 1.00 98.19 96 SER A N 1
ATOM 771 C CA . SER A 1 96 ? 5.692 -5.325 -1.926 1.00 98.19 96 SER A CA 1
ATOM 772 C C . SER A 1 96 ? 6.754 -4.831 -2.909 1.00 98.19 96 SER A C 1
ATOM 774 O O . SER A 1 96 ? 6.673 -5.124 -4.101 1.00 98.19 96 SER A O 1
ATOM 776 N N . THR A 1 97 ? 7.799 -4.163 -2.416 1.00 98.38 97 THR A N 1
ATOM 777 C CA . THR A 1 97 ? 8.927 -3.694 -3.234 1.00 98.38 97 THR A CA 1
ATOM 778 C C . THR A 1 97 ? 9.765 -4.861 -3.756 1.00 98.38 97 THR A C 1
ATOM 780 O O . THR A 1 97 ? 10.193 -4.867 -4.913 1.00 98.38 97 THR A O 1
ATOM 783 N N . TYR A 1 98 ? 9.994 -5.886 -2.933 1.00 98.12 98 TYR A N 1
ATOM 784 C CA . TYR A 1 98 ? 10.681 -7.097 -3.377 1.00 98.12 98 TYR A CA 1
ATOM 785 C C . TYR A 1 98 ? 9.897 -7.798 -4.493 1.00 98.12 98 TYR A C 1
ATOM 787 O O . TYR A 1 98 ? 10.445 -8.084 -5.557 1.00 98.12 98 TYR A O 1
ATOM 795 N N . THR A 1 99 ? 8.601 -8.010 -4.271 1.00 98.00 99 THR A N 1
ATOM 796 C CA . THR A 1 99 ? 7.717 -8.745 -5.186 1.00 98.00 99 THR A CA 1
ATOM 797 C C . THR A 1 99 ? 7.489 -8.020 -6.513 1.00 98.00 99 THR A C 1
ATOM 799 O O . THR A 1 99 ? 7.580 -8.667 -7.555 1.00 98.00 99 THR A O 1
ATOM 802 N N . ILE A 1 100 ? 7.321 -6.689 -6.541 1.00 97.50 100 ILE A N 1
ATOM 803 C CA . ILE A 1 100 ? 7.280 -5.957 -7.824 1.00 97.50 100 ILE A CA 1
ATOM 804 C C . ILE A 1 100 ? 8.627 -6.007 -8.554 1.00 97.50 100 ILE A C 1
ATOM 806 O O . ILE A 1 100 ? 8.676 -6.039 -9.781 1.00 97.50 100 ILE A O 1
ATOM 810 N N . GLY A 1 101 ? 9.735 -6.078 -7.812 1.00 97.00 101 GLY A N 1
ATOM 811 C CA . GLY A 1 101 ? 11.068 -6.242 -8.381 1.00 97.00 101 GLY A CA 1
ATOM 812 C C . GLY A 1 101 ? 11.247 -7.550 -9.152 1.00 97.00 101 GLY A C 1
ATOM 813 O O . GLY A 1 101 ? 12.107 -7.617 -10.029 1.00 97.00 101 GLY A O 1
ATOM 814 N N . LEU A 1 102 ? 10.439 -8.578 -8.867 1.00 96.69 102 LEU A N 1
ATOM 815 C CA . LEU A 1 102 ? 10.402 -9.820 -9.650 1.00 96.69 102 LEU A CA 1
ATOM 816 C C . LEU A 1 102 ? 9.727 -9.616 -11.015 1.00 96.69 102 LEU A C 1
ATOM 818 O O . LEU A 1 102 ? 10.046 -10.318 -11.969 1.00 96.69 102 LEU A O 1
ATOM 822 N N . ALA A 1 103 ? 8.838 -8.627 -11.126 1.00 95.62 103 ALA A N 1
ATOM 823 C CA . ALA A 1 103 ? 8.149 -8.257 -12.359 1.00 95.62 103 ALA A CA 1
ATOM 824 C C . ALA A 1 103 ? 8.900 -7.196 -13.187 1.00 95.62 103 ALA A C 1
ATOM 826 O O . ALA A 1 103 ? 8.442 -6.835 -14.267 1.00 95.62 103 ALA A O 1
ATOM 827 N N . ALA A 1 104 ? 10.042 -6.690 -12.714 1.00 94.12 104 ALA A N 1
ATOM 828 C CA . ALA A 1 104 ? 10.719 -5.533 -13.307 1.00 94.12 104 ALA A CA 1
ATOM 829 C C . ALA A 1 104 ? 11.193 -5.727 -14.760 1.00 94.12 104 ALA A C 1
ATOM 831 O O . ALA A 1 104 ? 11.383 -4.749 -15.471 1.00 94.12 104 ALA A O 1
ATOM 832 N N . THR A 1 105 ? 11.386 -6.970 -15.208 1.00 94.31 105 THR A N 1
ATOM 833 C CA . THR A 1 105 ? 11.795 -7.291 -16.587 1.00 94.31 105 THR A CA 1
ATOM 834 C C . THR A 1 105 ? 10.620 -7.419 -17.555 1.00 94.31 105 THR A C 1
ATOM 836 O O . THR A 1 105 ? 10.823 -7.616 -18.752 1.00 94.31 105 THR A O 1
ATOM 839 N N . GLN A 1 106 ? 9.386 -7.343 -17.054 1.00 96.44 106 GLN A N 1
ATOM 840 C CA . GLN A 1 106 ? 8.192 -7.449 -17.878 1.00 96.44 106 GLN A CA 1
ATOM 841 C C . GLN A 1 106 ? 7.972 -6.173 -18.692 1.00 96.44 106 GLN A C 1
ATOM 843 O O . GLN A 1 106 ? 8.379 -5.077 -18.305 1.00 96.44 106 GLN A O 1
ATOM 848 N N . ASN A 1 107 ? 7.262 -6.302 -19.815 1.00 95.44 107 ASN A N 1
ATOM 849 C CA . ASN A 1 107 ? 6.823 -5.135 -20.577 1.00 95.44 107 ASN A CA 1
ATOM 850 C C . ASN A 1 107 ? 5.935 -4.213 -19.715 1.00 95.44 107 ASN A C 1
ATOM 852 O O . ASN A 1 107 ? 5.287 -4.651 -18.763 1.00 95.44 107 ASN A O 1
ATOM 856 N N . SER A 1 108 ? 5.857 -2.933 -20.090 1.00 93.62 108 SER A N 1
ATOM 857 C CA . SER A 1 108 ? 5.184 -1.895 -19.297 1.00 93.62 108 SER A CA 1
ATOM 858 C C . SER A 1 108 ? 3.715 -2.211 -18.964 1.00 93.62 108 SER A C 1
ATOM 860 O O . SER A 1 108 ? 3.271 -1.957 -17.845 1.00 93.62 108 SER A O 1
ATOM 862 N N . GLY A 1 109 ? 2.953 -2.799 -19.894 1.00 96.50 109 GLY A N 1
ATOM 863 C CA . GLY A 1 109 ? 1.557 -3.180 -19.643 1.00 96.50 109 GLY A CA 1
ATOM 864 C C . GLY A 1 109 ? 1.433 -4.300 -18.607 1.00 96.50 109 GLY A C 1
ATOM 865 O O . GLY A 1 109 ? 0.663 -4.194 -17.652 1.00 96.50 109 GLY A O 1
ATOM 866 N N . THR A 1 110 ? 2.255 -5.339 -18.748 1.00 97.56 110 THR A N 1
ATOM 867 C CA . THR A 1 110 ? 2.288 -6.485 -17.826 1.00 97.56 110 THR A CA 1
ATO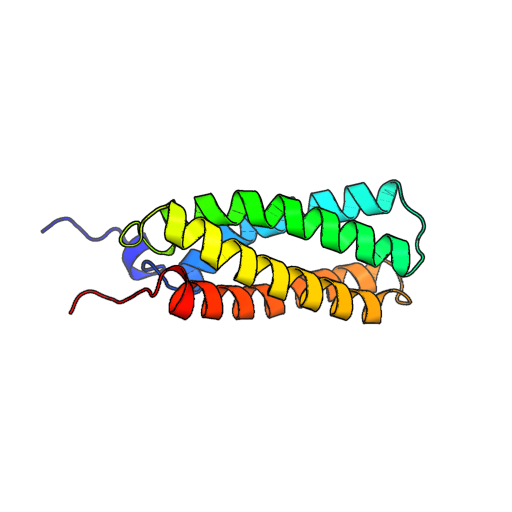M 868 C C . THR A 1 110 ? 2.788 -6.068 -16.445 1.00 97.56 110 THR A C 1
ATOM 870 O O . THR A 1 110 ? 2.203 -6.462 -15.439 1.00 97.56 110 THR A O 1
ATOM 873 N N . LEU A 1 111 ? 3.803 -5.201 -16.378 1.00 97.31 111 LEU A N 1
ATOM 874 C CA . LEU A 1 111 ? 4.313 -4.634 -15.130 1.00 97.31 111 LEU A CA 1
ATOM 875 C C . LEU A 1 111 ? 3.223 -3.876 -14.359 1.00 97.31 111 LEU A C 1
ATOM 877 O O . LEU A 1 111 ? 3.115 -4.036 -13.146 1.00 97.31 111 LEU A O 1
ATOM 881 N N . ARG A 1 112 ? 2.381 -3.088 -15.042 1.00 97.69 112 ARG A N 1
ATOM 882 C CA . ARG A 1 112 ? 1.254 -2.383 -14.404 1.00 97.69 112 ARG A CA 1
ATOM 883 C C . ARG A 1 112 ? 0.218 -3.346 -13.839 1.00 97.69 112 ARG A C 1
ATOM 885 O O . ARG A 1 112 ? -0.202 -3.176 -12.698 1.00 97.69 112 ARG A O 1
ATOM 892 N N . MET A 1 113 ? -0.164 -4.365 -14.608 1.00 98.12 113 MET A N 1
ATOM 893 C CA . MET A 1 113 ? -1.112 -5.387 -14.156 1.00 98.12 113 MET A CA 1
ATOM 894 C C . MET A 1 113 ? -0.576 -6.149 -12.936 1.00 98.12 113 MET A C 1
ATOM 896 O O . MET A 1 113 ? -1.285 -6.299 -11.942 1.00 98.12 113 MET A O 1
ATOM 900 N N . LEU A 1 114 ? 0.691 -6.574 -12.978 1.00 98.19 114 LEU A N 1
ATOM 901 C CA . LEU A 1 114 ? 1.357 -7.221 -11.846 1.00 98.19 114 LEU A CA 1
ATOM 902 C C . LEU A 1 114 ? 1.503 -6.270 -10.653 1.00 98.19 114 LEU A C 1
ATOM 904 O O . LEU A 1 114 ? 1.367 -6.713 -9.520 1.00 98.19 114 LEU A O 1
ATOM 908 N N . GLY A 1 115 ? 1.693 -4.971 -10.890 1.00 97.81 115 GLY A N 1
ATOM 909 C CA . GLY A 1 115 ? 1.623 -3.935 -9.862 1.00 97.81 115 GLY A CA 1
ATOM 910 C C . GLY A 1 115 ? 0.267 -3.906 -9.162 1.00 97.81 115 GLY A C 1
ATOM 911 O O . GLY A 1 115 ? 0.201 -4.021 -7.941 1.00 97.81 115 GLY A O 1
ATOM 912 N N . ILE A 1 116 ? -0.832 -3.841 -9.911 1.00 98.00 116 ILE A N 1
ATOM 913 C CA . ILE A 1 116 ? -2.183 -3.860 -9.328 1.00 98.00 116 ILE A CA 1
ATOM 914 C C . ILE A 1 116 ? -2.396 -5.135 -8.499 1.00 98.00 116 ILE A C 1
ATOM 916 O O . ILE A 1 116 ? -2.836 -5.054 -7.354 1.00 98.00 116 ILE A O 1
ATOM 920 N N . LEU A 1 117 ? -2.027 -6.305 -9.030 1.00 98.12 117 LEU A N 1
ATOM 921 C CA . LEU A 1 117 ? -2.121 -7.569 -8.291 1.00 98.12 117 LEU A CA 1
ATOM 922 C C . LEU A 1 117 ? -1.273 -7.555 -7.014 1.00 98.12 117 LEU A C 1
ATOM 924 O O . LEU A 1 117 ? -1.744 -7.974 -5.957 1.00 98.12 117 LEU A O 1
ATOM 928 N N . ASN A 1 118 ? -0.055 -7.020 -7.088 1.00 98.25 118 ASN A N 1
ATOM 929 C CA . ASN A 1 118 ? 0.832 -6.868 -5.944 1.00 98.25 118 ASN A CA 1
ATOM 930 C C . ASN A 1 118 ? 0.189 -6.003 -4.850 1.00 98.25 118 ASN A C 1
ATOM 932 O O . ASN A 1 118 ? 0.169 -6.387 -3.682 1.00 98.25 118 ASN A O 1
ATOM 936 N N . MET A 1 119 ? -0.407 -4.869 -5.224 1.00 97.19 119 MET A N 1
ATOM 937 C CA . MET A 1 119 ? -1.128 -4.005 -4.287 1.00 97.19 119 MET A CA 1
ATOM 938 C C . MET A 1 119 ? -2.321 -4.703 -3.647 1.00 97.19 119 MET A C 1
ATOM 940 O O . MET A 1 119 ? -2.536 -4.537 -2.453 1.00 97.19 119 MET A O 1
ATOM 944 N N . LEU A 1 120 ? -3.092 -5.482 -4.410 1.00 97.44 120 LEU A N 1
ATOM 945 C CA . LEU A 1 120 ? -4.247 -6.205 -3.876 1.00 97.44 120 LEU A CA 1
ATOM 946 C C . LEU A 1 120 ? -3.817 -7.253 -2.845 1.00 97.44 120 LEU A C 1
ATOM 948 O O . LEU A 1 120 ? -4.366 -7.292 -1.745 1.00 97.44 120 LEU A O 1
ATOM 952 N N . VAL A 1 121 ? -2.798 -8.056 -3.165 1.00 98.19 121 VAL A N 1
ATOM 953 C CA . VAL A 1 121 ? -2.271 -9.090 -2.262 1.00 98.19 121 VAL A CA 1
ATOM 954 C C . VAL A 1 121 ? -1.724 -8.462 -0.982 1.00 98.19 121 VAL A C 1
ATOM 956 O O . VAL A 1 121 ? -2.146 -8.822 0.119 1.00 98.19 121 VAL A O 1
ATOM 959 N N . TRP A 1 122 ? -0.834 -7.476 -1.106 1.00 98.19 122 TRP A N 1
ATOM 960 C CA . TRP A 1 122 ? -0.277 -6.790 0.060 1.00 98.19 122 TRP A CA 1
ATOM 961 C C . TRP A 1 122 ? -1.318 -5.957 0.809 1.00 98.19 122 TRP A C 1
ATOM 963 O O . TRP A 1 122 ? -1.213 -5.830 2.025 1.00 98.19 122 TRP A O 1
ATOM 973 N N . GLY A 1 123 ? -2.351 -5.465 0.123 1.00 97.12 123 GLY A N 1
ATOM 974 C CA . GLY A 1 123 ? -3.520 -4.795 0.690 1.00 97.12 123 GLY A CA 1
ATOM 975 C C . GLY A 1 123 ? -4.323 -5.699 1.628 1.00 97.12 123 GLY A C 1
ATOM 976 O O . GLY A 1 123 ? -4.709 -5.283 2.720 1.00 97.12 123 GLY A O 1
ATOM 977 N N . VAL A 1 124 ? -4.520 -6.965 1.255 1.00 98.00 124 VAL A N 1
ATOM 978 C CA . VAL A 1 124 ? -5.158 -7.959 2.133 1.00 98.00 124 VAL A CA 1
ATOM 979 C C . VAL A 1 124 ? -4.252 -8.296 3.319 1.00 98.00 124 VAL A C 1
ATOM 981 O O . VAL A 1 124 ? -4.720 -8.311 4.458 1.00 98.00 124 VAL A O 1
ATOM 984 N N . ILE A 1 125 ? -2.953 -8.509 3.085 1.00 98.06 125 ILE A N 1
ATOM 985 C CA . ILE A 1 125 ? -1.985 -8.809 4.155 1.00 98.06 125 ILE A CA 1
ATOM 986 C C . ILE A 1 125 ? -1.943 -7.670 5.182 1.00 98.06 125 ILE A C 1
ATOM 988 O O . ILE A 1 125 ? -2.055 -7.910 6.387 1.00 98.06 125 ILE A O 1
ATOM 992 N N . ILE A 1 126 ? -1.825 -6.421 4.721 1.00 96.94 126 ILE A N 1
ATOM 993 C CA . ILE A 1 126 ? -1.773 -5.265 5.615 1.00 96.94 126 ILE A CA 1
ATOM 994 C C . ILE A 1 126 ? -3.105 -5.071 6.337 1.00 96.94 126 ILE A C 1
ATOM 996 O O . ILE A 1 126 ? -3.092 -4.750 7.520 1.00 96.94 126 ILE A O 1
ATOM 1000 N N . TRP A 1 127 ? -4.251 -5.341 5.700 1.00 97.62 127 TRP A N 1
ATOM 1001 C CA . TRP A 1 127 ? -5.540 -5.324 6.391 1.00 97.62 127 TRP A CA 1
ATOM 1002 C C . TRP A 1 127 ? -5.564 -6.299 7.571 1.00 97.62 127 TRP A C 1
ATOM 1004 O O . TRP A 1 127 ? -5.956 -5.894 8.665 1.00 97.62 127 TRP A O 1
ATOM 1014 N N . VAL A 1 128 ? -5.104 -7.543 7.390 1.00 97.69 128 VAL A N 1
ATOM 1015 C CA . VAL A 1 128 ? -5.037 -8.539 8.476 1.00 97.69 128 VAL A CA 1
ATOM 1016 C C . VAL A 1 128 ? -4.164 -8.028 9.623 1.00 97.69 128 VAL A C 1
ATOM 1018 O O . VAL A 1 128 ? -4.595 -8.033 10.778 1.00 97.69 128 VAL A O 1
ATOM 1021 N N . ILE A 1 129 ? -2.964 -7.530 9.314 1.00 97.25 129 ILE A N 1
ATOM 1022 C CA . ILE A 1 129 ? -2.023 -7.003 10.314 1.00 97.25 129 ILE A CA 1
ATOM 1023 C C . ILE A 1 129 ? -2.630 -5.807 11.052 1.00 97.25 129 ILE A C 1
ATOM 1025 O O . ILE A 1 129 ? -2.615 -5.755 12.285 1.00 97.25 129 ILE A O 1
ATOM 1029 N N . LEU A 1 130 ? -3.197 -4.849 10.318 1.00 96.25 130 LEU A N 1
ATOM 1030 C CA . LEU A 1 130 ? -3.800 -3.657 10.901 1.00 96.25 130 LEU A CA 1
ATOM 1031 C C . LEU A 1 130 ? -4.996 -4.024 11.780 1.00 96.25 130 LEU A C 1
ATOM 1033 O O . LEU A 1 130 ? -5.114 -3.526 12.900 1.00 96.25 130 LEU A O 1
ATOM 1037 N N . ARG A 1 131 ? -5.853 -4.930 11.305 1.00 95.19 131 ARG A N 1
ATOM 1038 C CA . ARG A 1 131 ? -7.037 -5.390 12.025 1.00 95.19 131 ARG A CA 1
ATOM 1039 C C . ARG A 1 131 ? -6.662 -6.094 13.319 1.00 95.19 131 ARG A C 1
ATOM 1041 O O . ARG A 1 131 ? -7.230 -5.759 14.349 1.00 95.19 131 ARG A O 1
ATOM 1048 N N . ILE A 1 132 ? -5.731 -7.044 13.280 1.00 94.88 132 ILE A N 1
ATOM 1049 C CA . ILE A 1 132 ? -5.465 -7.945 14.409 1.00 94.88 132 ILE A CA 1
ATOM 1050 C C . ILE A 1 132 ? -4.418 -7.371 15.366 1.00 94.88 132 ILE A C 1
ATOM 1052 O O . ILE A 1 132 ? -4.594 -7.473 16.576 1.00 94.88 132 ILE A O 1
ATOM 1056 N N . LEU A 1 133 ? -3.349 -6.753 14.857 1.00 94.56 133 LEU A N 1
ATOM 1057 C CA . LEU A 1 133 ? -2.188 -6.367 15.670 1.00 94.56 133 LEU A CA 1
ATOM 1058 C C . LEU A 1 133 ? -2.182 -4.878 16.030 1.00 94.56 133 LEU A C 1
ATOM 1060 O O . LEU A 1 133 ? -1.938 -4.529 17.184 1.00 94.56 133 LEU A O 1
ATOM 1064 N N . VAL A 1 134 ? -2.480 -4.000 15.066 1.00 93.69 134 VAL A N 1
ATOM 1065 C CA . VAL A 1 134 ? -2.377 -2.538 15.249 1.00 93.69 134 VAL A CA 1
ATOM 1066 C C . VAL A 1 134 ? -3.614 -1.981 15.945 1.00 93.69 134 VAL A C 1
ATOM 1068 O O . VAL A 1 134 ? -3.540 -1.483 17.069 1.00 93.69 134 VAL A O 1
ATOM 1071 N N . PHE A 1 135 ? -4.769 -2.082 15.289 1.00 93.19 135 PHE A N 1
ATOM 1072 C CA . PHE A 1 135 ? -6.046 -1.605 15.813 1.00 93.19 135 PHE A CA 1
ATOM 1073 C C . PHE A 1 135 ? -6.731 -2.651 16.687 1.00 93.19 135 PHE A C 1
ATOM 1075 O O . PHE A 1 135 ? -7.599 -2.295 17.478 1.00 93.19 135 PHE A O 1
ATOM 1082 N N . GLN A 1 136 ? -6.340 -3.924 16.578 1.00 91.06 136 GLN A N 1
ATOM 1083 C CA . GLN A 1 136 ? -6.876 -5.050 17.352 1.00 91.06 136 GLN A CA 1
ATOM 1084 C C . GLN A 1 136 ? -8.410 -5.163 17.291 1.00 91.06 136 GLN A C 1
ATOM 1086 O O . GLN A 1 136 ? -9.023 -5.504 18.295 1.00 91.06 136 GLN A O 1
ATOM 1091 N N . TYR A 1 137 ? -9.043 -4.767 16.184 1.00 86.88 137 TYR A N 1
ATOM 1092 C CA . TYR A 1 137 ? -10.491 -4.568 16.051 1.00 86.88 137 TYR A CA 1
ATOM 1093 C C . TYR A 1 137 ? -11.327 -5.761 16.519 1.00 86.88 137 TYR A C 1
ATOM 1095 O O . TYR A 1 137 ? -11.070 -6.898 16.127 1.00 86.88 137 TYR A O 1
ATOM 1103 N N . LYS A 1 138 ? -12.337 -5.464 17.341 1.00 85.00 138 LYS A N 1
ATOM 1104 C CA . LYS A 1 138 ? -13.336 -6.400 17.858 1.00 85.00 138 LYS A CA 1
ATOM 1105 C C . LYS A 1 138 ? -14.713 -5.782 17.636 1.00 85.00 138 LYS A C 1
ATOM 1107 O O . LYS A 1 138 ? -14.852 -4.572 17.793 1.00 85.00 138 LYS A O 1
ATOM 1112 N N . THR A 1 139 ? -15.685 -6.599 17.254 1.00 76.44 139 THR A N 1
ATOM 1113 C CA . THR A 1 139 ? -17.099 -6.244 17.405 1.00 76.44 139 THR A CA 1
ATOM 1114 C C . THR A 1 139 ? -17.404 -6.191 18.900 1.00 76.44 139 THR A C 1
ATOM 1116 O O . THR A 1 139 ? -16.857 -6.999 19.649 1.00 76.44 139 THR A O 1
ATOM 1119 N N . GLU A 1 140 ? -18.170 -5.197 19.343 1.00 65.94 140 GLU A N 1
ATOM 1120 C CA . GLU A 1 140 ? -18.731 -5.222 20.697 1.00 65.94 140 GLU A CA 1
ATOM 1121 C C . GLU A 1 140 ? -19.730 -6.389 20.750 1.00 65.94 140 GLU A C 1
ATOM 1123 O O . GLU A 1 140 ? -20.500 -6.559 19.801 1.00 65.94 140 GLU A O 1
ATOM 1128 N N . ASP A 1 141 ? -19.613 -7.233 21.780 1.00 50.56 141 ASP A N 1
ATOM 1129 C CA . ASP A 1 141 ? -20.543 -8.338 22.055 1.00 50.56 141 ASP A CA 1
ATOM 1130 C C . ASP A 1 141 ? -21.842 -7.806 22.683 1.00 50.56 141 ASP A C 1
ATOM 1132 O O . ASP A 1 141 ? -21.748 -6.877 23.525 1.00 50.56 141 ASP A O 1
#

Secondary structure (DSSP, 8-state):
-----HHHHHS-TT-HHHHHHHHHHHHHHHHHHHHHHHHTS-SSHHHHHHHHHHHHHHHHHHHHHHIIIIIS-S-S-HHHHHHHHHHHHHHHHHHHHHHHHHSTTS-HHHHHHHHHHHHHHHHHHHHHHIIIIIS------

Radius of gyration: 16.36 Å; chains: 1; bounding box: 49×20×43 Å

Foldseek 3Di:
DPPPPPCCVVQNALDLNQLVVLLVVLVVQLLVQLVVQVVVFDLALVSSLVSNLVSLVVSLVVSLVCSDVGHAHCPDDPVQLVVQSVVLSVVLSVVLSVQLSVVSPPDPVVSSVSNVVSSVVSSVVSSVCCCCPRSNGDDDD

Sequence (141 aa):
MESESTFSNVAPRGSLQRFGLAGAFNSLIFFILWELFRFFSSNDKASIQFAWGAAWALASFLAHFVHRWFTFDKRKSVQWTIGSSTIAYAFSLTGSTYTIGLAATQNSGTLRMLGILNMLVWGVIIWVILRILVFQYKTED